Protein AF-A0A6B3HGR4-F1 (afdb_monomer)

Radius of gyration: 17.58 Å; Cα contacts (8 Å, |Δi|>4): 159; chains: 1; bounding box: 45×23×46 Å

Foldseek 3Di:
DLVVLLVLLVVLLVLLVVLLVLLVVPQAQPADPPDPRRGNVPDVVSVVLSVLLVVLSVQLVVLSVVLVVVCVVQVVVVHDDDPVSVVSSQVSSLSSLVSSLVSLVSSCVSNPDVCVDPVRCSVVSNVVSVVSNPDPSD

Secondary structure (DSSP, 8-state):
-HHHHHHHHHHHHHHHHHHHHHHHHT-TT---TTSS-S-GGG-HHHHHHHHHHHHHHHHHHHHHHHHHHHHHHHHHTT----HHHHHHHHHHHHHHHHHHHHHHHHHHHHT-GGGGSTTSTHHHHHHHHHHHTTSTT-

pLDDT: mean 95.84, std 3.55, range [76.31, 98.88]

Structure (mmCIF, N/CA/C/O backbone):
data_AF-A0A6B3HGR4-F1
#
_entry.id   AF-A0A6B3HGR4-F1
#
loop_
_atom_site.group_PDB
_atom_site.id
_atom_site.type_symbol
_atom_site.label_atom_id
_atom_site.label_alt_id
_atom_site.label_comp_id
_atom_site.label_asym_id
_atom_site.label_entity_id
_atom_site.label_seq_id
_atom_site.pdbx_PDB_ins_code
_atom_site.Cartn_x
_atom_site.Cartn_y
_atom_site.Cartn_z
_atom_site.occupancy
_atom_site.B_iso_or_equiv
_atom_site.auth_seq_id
_atom_site.auth_comp_id
_atom_site.auth_asym_id
_atom_site.auth_atom_id
_atom_site.pdbx_PDB_model_num
ATOM 1 N N . LEU A 1 1 ? -19.498 3.770 12.829 1.00 80.25 1 LEU A N 1
ATOM 2 C CA . LEU A 1 1 ? -18.357 4.390 12.108 1.00 80.25 1 LEU A CA 1
ATOM 3 C C . LEU A 1 1 ? -17.196 3.414 11.911 1.00 80.25 1 LEU A C 1
ATOM 5 O O . LEU A 1 1 ? -16.787 3.253 10.773 1.00 80.25 1 LEU A O 1
ATOM 9 N N . GLY A 1 2 ? -16.714 2.724 12.955 1.00 84.56 2 GLY A N 1
ATOM 10 C CA . GLY A 1 2 ? -15.589 1.775 12.842 1.00 84.56 2 GLY A CA 1
ATOM 11 C C . GLY A 1 2 ? -15.750 0.693 11.762 1.00 84.56 2 GLY A C 1
ATOM 12 O O . GLY A 1 2 ? -14.827 0.464 10.995 1.00 84.56 2 GLY A O 1
ATOM 13 N N . TYR A 1 3 ? -16.948 0.118 11.607 1.00 87.50 3 TYR A N 1
ATOM 14 C CA . TYR A 1 3 ? -17.244 -0.812 10.505 1.00 87.50 3 TYR A CA 1
ATOM 15 C C . TYR A 1 3 ? -17.060 -0.196 9.103 1.00 87.50 3 TYR A C 1
ATOM 17 O O . TYR A 1 3 ? -16.537 -0.834 8.204 1.00 87.50 3 TYR A O 1
ATOM 25 N N . ILE A 1 4 ? -17.445 1.068 8.902 1.00 90.94 4 ILE A N 1
ATOM 26 C CA . ILE A 1 4 ? -17.237 1.752 7.613 1.00 90.94 4 ILE A CA 1
ATOM 27 C C . ILE A 1 4 ? -15.744 2.025 7.404 1.00 90.94 4 ILE A C 1
ATOM 29 O O . ILE A 1 4 ? -15.224 1.875 6.306 1.00 90.94 4 ILE A O 1
ATOM 33 N N . MET A 1 5 ? -15.025 2.393 8.465 1.00 90.94 5 MET A N 1
ATOM 34 C CA . MET A 1 5 ? -13.576 2.580 8.390 1.00 90.94 5 MET A CA 1
ATOM 35 C C . MET A 1 5 ? -12.859 1.287 7.995 1.00 90.94 5 MET A C 1
ATOM 37 O O . MET A 1 5 ? -11.872 1.336 7.259 1.00 90.94 5 MET A O 1
ATOM 41 N N . SER A 1 6 ? -13.395 0.130 8.398 1.00 90.56 6 SER A N 1
ATOM 42 C CA . SER A 1 6 ? -12.794 -1.144 8.038 1.00 90.56 6 SER A CA 1
ATOM 43 C C . SER A 1 6 ? -12.869 -1.457 6.549 1.00 90.56 6 SER A C 1
ATOM 45 O O . SER A 1 6 ? -11.879 -1.921 5.977 1.00 90.56 6 SER A O 1
ATOM 47 N N . SER A 1 7 ? -13.984 -1.125 5.896 1.00 92.81 7 SER A N 1
ATOM 48 C CA . SER A 1 7 ? -14.123 -1.283 4.447 1.00 92.81 7 SER A CA 1
ATOM 49 C C . SER A 1 7 ? -13.283 -0.268 3.666 1.00 92.81 7 SER A C 1
ATOM 51 O O . SER A 1 7 ? -12.711 -0.621 2.632 1.00 92.81 7 SER A O 1
ATOM 53 N N . VAL A 1 8 ? -13.125 0.960 4.178 1.00 93.81 8 VAL A N 1
ATOM 54 C CA . VAL A 1 8 ? -12.217 1.967 3.598 1.00 93.81 8 VAL A CA 1
ATOM 55 C C . VAL A 1 8 ? -10.778 1.448 3.601 1.00 93.81 8 VAL A C 1
ATOM 57 O O . VAL A 1 8 ? -10.166 1.360 2.536 1.00 93.81 8 VAL A O 1
ATOM 60 N N . ALA A 1 9 ? -10.256 1.028 4.759 1.00 94.75 9 ALA A N 1
ATOM 61 C CA . ALA A 1 9 ? -8.901 0.481 4.881 1.00 94.75 9 ALA A CA 1
ATOM 62 C C . ALA A 1 9 ? -8.676 -0.727 3.956 1.00 94.75 9 ALA A C 1
ATOM 64 O O . ALA A 1 9 ? -7.667 -0.795 3.251 1.00 94.75 9 ALA A O 1
ATOM 65 N N . ALA A 1 10 ? -9.641 -1.652 3.913 1.00 96.06 10 ALA A N 1
ATOM 66 C CA . ALA A 1 10 ? -9.583 -2.831 3.053 1.00 96.06 10 ALA A CA 1
ATOM 67 C C . ALA A 1 10 ? -9.517 -2.466 1.561 1.00 96.06 10 ALA A C 1
ATOM 69 O O . ALA A 1 10 ? -8.783 -3.098 0.803 1.00 96.06 10 ALA A O 1
ATOM 70 N N . THR A 1 11 ? -10.230 -1.417 1.142 1.00 97.50 11 THR A N 1
ATOM 71 C CA . THR A 1 11 ? -10.222 -0.942 -0.250 1.00 97.50 11 THR A CA 1
ATOM 72 C C . THR A 1 11 ? -8.854 -0.367 -0.637 1.00 97.50 11 THR A C 1
ATOM 74 O O . THR A 1 11 ? -8.324 -0.710 -1.694 1.00 97.50 11 THR A O 1
ATOM 77 N N . PHE A 1 12 ? -8.229 0.439 0.232 1.00 98.31 12 PHE A N 1
ATOM 78 C CA . PHE A 1 12 ? -6.856 0.929 0.025 1.00 98.31 12 PHE A CA 1
ATOM 79 C C . PHE A 1 12 ? -5.838 -0.209 -0.060 1.00 98.31 12 PHE A C 1
ATOM 81 O O . PHE A 1 12 ? -5.043 -0.255 -1.002 1.00 98.31 12 PHE A O 1
ATOM 88 N N . LEU A 1 13 ? -5.900 -1.147 0.889 1.00 98.31 13 LEU A N 1
ATOM 89 C CA . LEU A 1 13 ? -5.029 -2.320 0.920 1.00 98.31 13 LEU A CA 1
ATOM 90 C C . LEU A 1 13 ? -5.177 -3.173 -0.342 1.00 98.31 13 LEU A C 1
ATOM 92 O O . LEU A 1 13 ? -4.173 -3.589 -0.914 1.00 98.31 13 LEU A O 1
ATOM 96 N N . GLY A 1 14 ? -6.409 -3.398 -0.807 1.00 98.56 14 GLY A N 1
ATOM 97 C CA . GLY A 1 14 ? -6.679 -4.146 -2.034 1.00 98.56 14 GLY A CA 1
ATOM 98 C C . GLY A 1 14 ? -6.101 -3.468 -3.278 1.00 98.56 14 GLY A C 1
ATOM 99 O O . GLY A 1 14 ? -5.479 -4.133 -4.106 1.00 98.56 14 GLY A O 1
ATOM 100 N N . MET A 1 15 ? -6.234 -2.142 -3.393 1.00 98.69 15 MET A N 1
ATOM 101 C CA . MET A 1 15 ? -5.616 -1.387 -4.490 1.00 98.69 15 MET A CA 1
ATOM 102 C C . MET A 1 15 ? -4.086 -1.470 -4.458 1.00 98.69 15 MET A C 1
ATOM 104 O O . MET A 1 15 ? -3.466 -1.665 -5.503 1.00 98.69 15 MET A O 1
ATOM 108 N N . ALA A 1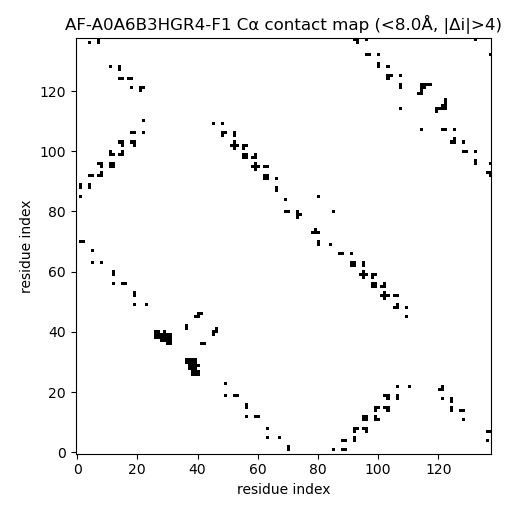 16 ? -3.474 -1.354 -3.277 1.00 98.88 16 ALA A N 1
ATOM 109 C CA . ALA A 1 16 ? -2.025 -1.450 -3.130 1.00 98.88 16 ALA A CA 1
ATOM 110 C C . ALA A 1 16 ? -1.497 -2.859 -3.426 1.00 98.88 16 ALA A C 1
ATOM 112 O O . ALA A 1 16 ? -0.519 -2.999 -4.160 1.00 98.88 16 ALA A O 1
ATOM 113 N N . GLN A 1 17 ? -2.180 -3.893 -2.932 1.00 98.81 17 GLN A N 1
ATOM 114 C CA . GLN A 1 17 ? -1.846 -5.289 -3.205 1.00 98.81 17 GLN A CA 1
ATOM 115 C C . GLN A 1 17 ? -1.955 -5.610 -4.704 1.00 98.81 17 GLN A C 1
ATOM 117 O O . GLN A 1 17 ? -1.012 -6.141 -5.285 1.00 98.81 17 GLN A O 1
ATOM 122 N N . GLY A 1 18 ? -3.049 -5.209 -5.360 1.00 98.69 18 GLY A N 1
ATOM 123 C CA . GLY A 1 18 ? -3.223 -5.431 -6.798 1.00 98.69 18 GLY A CA 1
ATOM 124 C C . GLY A 1 18 ? -2.197 -4.677 -7.653 1.00 98.69 18 GLY A C 1
ATOM 125 O O . GLY A 1 18 ? -1.700 -5.211 -8.645 1.00 98.69 18 GLY A O 1
ATOM 126 N N . ALA A 1 19 ? -1.822 -3.455 -7.259 1.00 98.75 19 ALA A N 1
ATOM 127 C CA . ALA A 1 19 ? -0.745 -2.718 -7.920 1.00 98.75 19 ALA A CA 1
ATOM 128 C C . ALA A 1 19 ? 0.617 -3.410 -7.751 1.00 98.75 19 ALA A C 1
ATOM 130 O O . ALA A 1 19 ? 1.400 -3.450 -8.701 1.00 98.75 19 ALA A O 1
ATOM 131 N N . TYR A 1 20 ? 0.895 -3.947 -6.559 1.00 98.88 20 TYR A N 1
ATOM 132 C CA . TYR A 1 20 ? 2.119 -4.685 -6.255 1.00 98.88 20 TYR A CA 1
ATOM 133 C C . TYR A 1 20 ? 2.242 -5.954 -7.099 1.00 98.88 20 TYR A C 1
ATOM 135 O O . TYR A 1 20 ? 3.252 -6.132 -7.781 1.00 98.88 20 TYR A O 1
ATOM 143 N N . GLU A 1 21 ? 1.203 -6.789 -7.116 1.00 98.62 21 GLU A N 1
ATOM 144 C CA . GLU A 1 21 ? 1.166 -8.033 -7.894 1.00 98.62 21 GLU A CA 1
ATOM 145 C C . GLU A 1 21 ? 1.386 -7.763 -9.383 1.00 98.62 21 GLU A C 1
ATOM 147 O O . GLU A 1 21 ? 2.289 -8.339 -9.991 1.00 98.62 21 GLU A O 1
ATOM 152 N N . LEU A 1 22 ? 0.646 -6.800 -9.943 1.00 97.88 22 LEU A N 1
ATOM 153 C CA . LEU A 1 22 ? 0.789 -6.409 -11.343 1.00 97.88 22 LEU A CA 1
ATOM 154 C C . LEU A 1 22 ? 2.184 -5.858 -11.658 1.00 97.88 22 LEU A C 1
ATOM 156 O O . LEU A 1 22 ? 2.710 -6.074 -12.751 1.00 97.88 22 LEU A O 1
ATOM 160 N N . PHE A 1 23 ? 2.778 -5.089 -10.744 1.00 97.88 23 PHE A N 1
ATOM 161 C CA . PHE A 1 23 ? 4.121 -4.560 -10.946 1.00 97.88 23 PHE A CA 1
ATOM 162 C C . PHE A 1 23 ? 5.146 -5.694 -11.000 1.00 97.88 23 PHE A C 1
ATOM 164 O O . PHE A 1 23 ? 5.934 -5.740 -11.943 1.00 97.88 23 PHE A O 1
ATOM 171 N N . VAL A 1 24 ? 5.105 -6.616 -10.031 1.00 97.56 24 VAL A N 1
ATOM 172 C CA . VAL A 1 24 ? 6.026 -7.759 -9.946 1.00 97.56 24 VAL A CA 1
ATOM 173 C C . VAL A 1 24 ? 5.877 -8.686 -11.152 1.00 97.56 24 VAL A C 1
ATOM 175 O O . VAL A 1 24 ? 6.889 -9.057 -11.743 1.00 97.56 24 VAL A O 1
ATOM 178 N N . GLU A 1 25 ? 4.649 -8.986 -11.583 1.00 96.31 25 GLU A N 1
ATOM 179 C CA . GLU A 1 25 ? 4.368 -9.799 -12.778 1.00 96.31 25 GLU A CA 1
ATOM 180 C C . GLU A 1 25 ? 5.018 -9.218 -14.046 1.00 96.31 25 GLU A C 1
ATOM 182 O O . GLU A 1 25 ? 5.470 -9.949 -14.924 1.00 96.31 25 GLU A O 1
ATOM 187 N N . ARG A 1 26 ? 5.109 -7.887 -14.136 1.00 93.81 26 ARG A N 1
ATOM 188 C CA . ARG A 1 26 ? 5.636 -7.171 -15.308 1.00 93.81 26 ARG A CA 1
ATOM 189 C C . ARG A 1 26 ? 7.148 -6.931 -15.285 1.00 93.81 26 ARG A C 1
ATOM 191 O O . ARG A 1 26 ? 7.662 -6.350 -16.244 1.00 93.81 26 ARG A O 1
ATOM 198 N N . LEU A 1 27 ? 7.849 -7.287 -14.208 1.00 93.12 27 LEU A N 1
ATOM 199 C CA . LEU A 1 27 ? 9.294 -7.061 -14.082 1.00 93.12 27 LEU A CA 1
ATOM 200 C C . LEU A 1 27 ? 10.159 -7.965 -14.979 1.00 93.12 27 LEU A C 1
ATOM 202 O O . LEU A 1 27 ? 11.113 -7.436 -15.563 1.00 93.12 27 LEU A O 1
ATOM 206 N N . PRO A 1 28 ? 9.895 -9.285 -15.094 1.00 92.12 28 PRO A N 1
ATOM 207 C CA . PRO A 1 28 ? 10.739 -10.177 -15.883 1.00 92.12 28 PRO A CA 1
ATOM 208 C C . PRO A 1 28 ? 10.773 -9.787 -17.363 1.00 92.12 28 PRO A C 1
ATOM 210 O O . PRO A 1 28 ? 9.760 -9.407 -17.949 1.00 92.12 28 PRO A O 1
ATOM 213 N N . GLY A 1 29 ? 11.955 -9.878 -17.975 1.00 89.31 29 GLY A N 1
ATOM 214 C CA . GLY A 1 29 ? 12.153 -9.584 -19.400 1.00 89.31 29 GLY A CA 1
ATOM 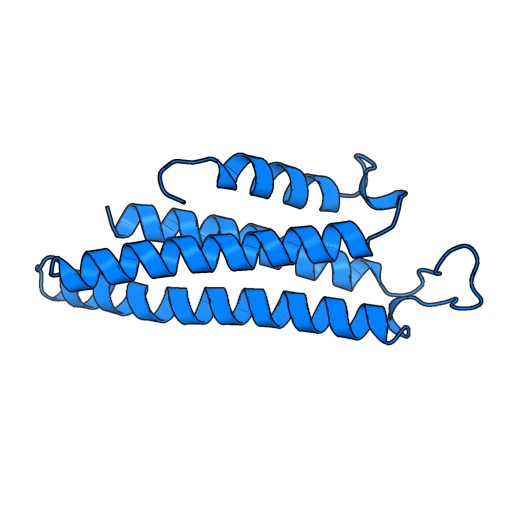215 C C . GLY A 1 29 ? 12.015 -8.107 -19.789 1.00 89.31 29 GLY A C 1
ATOM 216 O O . GLY A 1 29 ? 12.025 -7.785 -20.978 1.00 89.31 29 GLY A O 1
ATOM 217 N N . ARG A 1 30 ? 11.884 -7.193 -18.818 1.00 93.00 30 ARG A N 1
ATOM 218 C CA . ARG A 1 30 ? 11.749 -5.759 -19.089 1.00 93.00 30 ARG A CA 1
ATOM 219 C C . ARG A 1 30 ? 13.074 -5.031 -18.908 1.00 93.00 30 ARG A C 1
ATOM 221 O O . ARG A 1 30 ? 13.549 -4.904 -17.788 1.00 93.00 30 ARG A O 1
ATOM 228 N N . ALA A 1 31 ? 13.632 -4.491 -19.985 1.00 94.62 31 ALA A N 1
ATOM 229 C CA . ALA A 1 31 ? 14.841 -3.674 -19.915 1.00 94.62 31 ALA A CA 1
ATOM 230 C C . ALA A 1 31 ? 14.578 -2.278 -19.325 1.00 94.62 31 ALA A C 1
ATOM 232 O O . ALA A 1 31 ? 13.461 -1.749 -19.394 1.00 94.62 31 ALA A O 1
ATOM 233 N N . ILE A 1 32 ? 15.628 -1.648 -18.800 1.00 94.94 32 ILE A N 1
ATOM 234 C CA . ILE A 1 32 ? 15.624 -0.233 -18.418 1.00 94.94 32 ILE A CA 1
ATOM 235 C C . ILE A 1 32 ? 16.202 0.567 -19.589 1.00 94.94 32 ILE A C 1
ATOM 237 O O . ILE A 1 32 ? 17.392 0.490 -19.893 1.00 94.94 32 ILE A O 1
ATOM 241 N N . THR A 1 33 ? 15.340 1.330 -20.264 1.00 94.19 33 THR A N 1
ATOM 242 C CA . THR A 1 33 ? 15.702 2.127 -21.445 1.00 94.19 33 THR A CA 1
ATOM 243 C C . THR A 1 33 ? 16.880 3.065 -21.158 1.00 94.19 33 THR A C 1
ATOM 245 O O . THR A 1 33 ? 16.915 3.704 -20.110 1.00 94.19 33 THR A O 1
ATOM 248 N N . TYR A 1 34 ? 17.812 3.169 -22.115 1.00 94.88 34 TYR A N 1
ATOM 249 C CA . TYR A 1 34 ? 19.049 3.965 -22.030 1.00 94.88 34 TYR A CA 1
ATOM 250 C C . TYR A 1 34 ? 20.071 3.493 -20.981 1.00 94.88 34 TYR A C 1
ATOM 252 O O . TYR A 1 34 ? 20.909 4.276 -20.542 1.00 94.88 34 TYR A O 1
ATOM 260 N N . THR A 1 35 ? 20.027 2.217 -20.592 1.00 94.88 35 THR A N 1
ATOM 261 C CA . THR A 1 35 ? 21.029 1.581 -19.721 1.00 94.88 35 THR A CA 1
ATOM 262 C C . THR A 1 35 ? 21.365 0.177 -20.227 1.00 94.88 35 THR A C 1
ATOM 264 O O . THR A 1 35 ? 20.624 -0.368 -21.044 1.00 94.88 35 THR A O 1
ATOM 267 N N . ASP A 1 36 ? 22.422 -0.435 -19.689 1.00 96.00 36 ASP A N 1
ATOM 268 C CA . ASP A 1 36 ? 22.806 -1.822 -20.007 1.00 96.00 36 ASP A CA 1
ATOM 269 C C . ASP A 1 36 ? 21.972 -2.882 -19.259 1.00 96.00 36 ASP A C 1
ATOM 271 O O . ASP A 1 36 ? 22.180 -4.085 -19.420 1.00 96.00 36 ASP A O 1
ATOM 275 N N . TRP A 1 37 ? 21.001 -2.464 -18.438 1.00 95.19 37 TRP A N 1
ATOM 276 C CA . TRP A 1 37 ? 20.114 -3.381 -17.726 1.00 95.19 37 TRP A CA 1
ATOM 277 C C . TRP A 1 37 ? 19.034 -3.925 -18.657 1.00 95.19 37 TRP A C 1
ATOM 279 O O . TRP A 1 37 ? 18.001 -3.293 -18.890 1.00 95.19 37 TRP A O 1
ATOM 289 N N . THR A 1 38 ? 19.250 -5.142 -19.146 1.00 94.31 38 THR A N 1
ATOM 290 C CA . THR A 1 38 ? 18.284 -5.887 -19.965 1.00 94.31 38 THR A CA 1
ATOM 291 C C . THR A 1 38 ? 17.114 -6.446 -19.153 1.00 94.31 38 THR A C 1
ATOM 293 O O . THR A 1 38 ? 16.067 -6.746 -19.725 1.00 94.31 38 THR A O 1
ATOM 296 N N . GLU A 1 39 ? 17.252 -6.523 -17.825 1.00 94.44 39 GLU A N 1
ATOM 297 C CA . GLU A 1 39 ? 16.226 -7.048 -16.926 1.00 94.44 39 GLU A CA 1
ATOM 298 C C . GLU A 1 39 ? 16.082 -6.194 -15.653 1.00 94.44 39 GLU A C 1
ATOM 300 O O . GLU A 1 39 ? 16.954 -6.152 -14.784 1.00 94.44 39 GLU A O 1
ATOM 305 N N . GLN A 1 40 ? 14.948 -5.501 -15.526 1.00 94.50 40 GLN A N 1
ATOM 306 C CA . GLN A 1 40 ? 14.655 -4.563 -14.441 1.00 94.50 40 GLN A CA 1
ATOM 307 C C . GLN A 1 40 ? 14.550 -5.264 -13.077 1.00 94.50 40 GLN A C 1
ATOM 309 O O . GLN A 1 40 ? 14.848 -4.639 -12.056 1.00 94.50 40 GLN A O 1
ATOM 314 N N . SER A 1 41 ? 14.145 -6.539 -13.053 1.00 95.69 41 SER A N 1
ATOM 315 C CA . SER A 1 41 ? 14.062 -7.384 -11.848 1.00 95.69 41 SER A CA 1
ATOM 316 C C . SER A 1 41 ? 15.421 -7.542 -11.137 1.00 95.69 41 SER A C 1
ATOM 318 O O . SER A 1 41 ? 15.474 -7.665 -9.911 1.00 95.69 41 SER A O 1
ATOM 320 N N . LEU A 1 42 ? 16.522 -7.486 -11.895 1.00 95.56 42 LEU A N 1
ATOM 321 C CA . LEU A 1 42 ? 17.888 -7.644 -11.395 1.00 95.56 42 LEU A CA 1
ATOM 322 C C . LEU A 1 42 ? 18.479 -6.328 -10.874 1.00 95.56 42 LEU A C 1
ATOM 324 O O . LEU A 1 42 ? 19.510 -6.337 -10.205 1.00 95.56 42 LEU A O 1
ATOM 328 N N . HIS A 1 43 ? 17.831 -5.193 -11.150 1.00 96.75 43 HIS A N 1
ATOM 329 C CA . HIS A 1 43 ? 18.338 -3.886 -10.755 1.00 96.75 43 HIS A CA 1
ATOM 330 C C . HIS A 1 43 ? 18.131 -3.644 -9.242 1.00 96.75 43 HIS A C 1
ATOM 332 O O . HIS A 1 43 ? 16.979 -3.595 -8.790 1.00 96.75 43 HIS A O 1
ATOM 338 N N . PRO A 1 44 ? 19.187 -3.371 -8.446 1.00 97.12 44 PRO A N 1
ATOM 339 C CA . PRO A 1 44 ? 19.077 -3.242 -6.986 1.00 97.12 44 PRO A CA 1
ATOM 340 C C . PRO A 1 44 ? 18.072 -2.182 -6.516 1.00 97.12 44 PRO A C 1
ATOM 342 O O . PRO A 1 44 ? 17.287 -2.420 -5.601 1.00 97.12 44 PRO A O 1
ATOM 345 N N . LEU A 1 45 ? 18.021 -1.020 -7.180 1.00 96.44 45 LEU A N 1
ATOM 346 C CA . LEU A 1 45 ? 17.030 0.012 -6.847 1.00 96.44 45 LEU A CA 1
ATOM 347 C C . LEU A 1 45 ? 15.585 -0.469 -7.074 1.00 96.44 45 LEU A C 1
ATOM 349 O O . LEU A 1 45 ? 14.695 -0.096 -6.316 1.00 96.44 45 LEU A O 1
ATOM 353 N N . THR A 1 46 ? 15.332 -1.297 -8.095 1.00 97.06 46 THR A N 1
ATOM 354 C CA . THR A 1 46 ? 14.001 -1.881 -8.320 1.00 97.06 46 THR A CA 1
ATOM 355 C C . THR A 1 46 ? 13.638 -2.794 -7.158 1.00 97.06 46 THR A C 1
ATOM 357 O O . THR A 1 46 ? 12.555 -2.658 -6.598 1.00 97.06 46 THR A O 1
ATOM 360 N N . GLN A 1 47 ? 14.559 -3.670 -6.753 1.00 97.62 47 GLN A N 1
ATOM 361 C CA . GLN A 1 47 ? 14.365 -4.594 -5.633 1.00 97.62 47 GLN A CA 1
ATOM 362 C C . GLN A 1 47 ? 14.075 -3.838 -4.330 1.00 97.62 47 GLN A C 1
ATOM 364 O O . GLN A 1 47 ? 13.127 -4.174 -3.623 1.00 97.62 47 GLN A O 1
ATOM 369 N N . GLN A 1 48 ? 14.806 -2.753 -4.058 1.00 98.62 48 GLN A N 1
ATOM 370 C CA . GLN A 1 48 ? 14.545 -1.882 -2.907 1.00 98.62 48 GLN A CA 1
ATOM 371 C C . GLN A 1 48 ? 13.152 -1.242 -2.954 1.00 98.62 48 GLN A C 1
ATOM 373 O O . GLN A 1 48 ? 12.462 -1.199 -1.934 1.00 98.62 48 GLN A O 1
ATOM 378 N N . LYS A 1 49 ? 12.709 -0.761 -4.124 1.00 98.31 49 LYS A N 1
ATOM 379 C CA . LYS A 1 49 ? 11.372 -0.165 -4.281 1.00 98.31 49 LYS A CA 1
ATOM 380 C C . LYS A 1 49 ? 10.261 -1.197 -4.097 1.00 98.31 49 LYS A C 1
ATOM 382 O O . LYS A 1 49 ? 9.292 -0.914 -3.398 1.00 98.31 49 LYS A O 1
ATOM 387 N N . VAL A 1 50 ? 10.424 -2.394 -4.662 1.00 98.38 50 VAL A N 1
ATOM 388 C CA . VAL A 1 50 ? 9.490 -3.518 -4.486 1.00 98.38 50 VAL A CA 1
ATOM 389 C C . VAL A 1 50 ? 9.404 -3.913 -3.014 1.00 98.38 50 VAL A C 1
ATOM 391 O O . VAL A 1 50 ? 8.304 -3.982 -2.471 1.00 98.38 50 VAL A O 1
ATOM 394 N N . ALA A 1 51 ? 10.542 -4.095 -2.340 1.00 98.75 51 ALA A N 1
ATOM 395 C CA . ALA A 1 51 ? 10.579 -4.426 -0.916 1.00 98.75 51 ALA A CA 1
ATOM 396 C C . ALA A 1 51 ? 9.939 -3.327 -0.052 1.00 98.75 51 ALA A C 1
ATOM 398 O O . ALA A 1 51 ? 9.180 -3.615 0.869 1.00 98.75 51 ALA A O 1
ATOM 399 N N . THR A 1 52 ? 10.187 -2.056 -0.375 1.00 98.88 52 THR A N 1
ATOM 400 C CA . THR A 1 52 ? 9.578 -0.922 0.335 1.00 98.88 52 THR A CA 1
ATOM 401 C C . THR A 1 52 ? 8.059 -0.902 0.166 1.00 98.88 52 THR A C 1
ATOM 403 O O . THR A 1 52 ? 7.345 -0.717 1.149 1.00 98.88 52 THR A O 1
ATOM 406 N N . ALA A 1 53 ? 7.550 -1.114 -1.053 1.00 98.88 53 ALA A N 1
ATOM 407 C CA . ALA A 1 53 ? 6.112 -1.190 -1.302 1.00 98.88 53 ALA A CA 1
ATOM 408 C C . ALA A 1 53 ? 5.469 -2.367 -0.549 1.00 98.88 53 ALA A C 1
ATOM 410 O O . ALA A 1 53 ? 4.455 -2.169 0.118 1.00 98.88 53 ALA A O 1
ATOM 411 N N . ALA A 1 54 ? 6.093 -3.551 -0.584 1.00 98.88 54 ALA A N 1
ATOM 412 C CA . ALA A 1 54 ? 5.632 -4.727 0.157 1.00 98.88 54 ALA A CA 1
ATOM 413 C C . ALA A 1 54 ? 5.544 -4.449 1.665 1.00 98.88 54 ALA A C 1
ATOM 415 O O . ALA A 1 54 ? 4.491 -4.630 2.269 1.00 98.88 54 ALA A O 1
ATOM 416 N N . ASN A 1 55 ? 6.606 -3.893 2.256 1.00 98.88 55 ASN A N 1
ATOM 417 C CA . ASN A 1 55 ? 6.640 -3.580 3.686 1.00 98.88 55 ASN A CA 1
ATOM 418 C C . ASN A 1 55 ? 5.593 -2.530 4.091 1.00 98.88 55 ASN A C 1
ATOM 420 O O . ASN A 1 55 ? 5.035 -2.613 5.183 1.00 98.88 55 ASN A O 1
ATOM 424 N N . LYS A 1 56 ? 5.293 -1.550 3.226 1.00 98.88 56 LYS A N 1
ATOM 425 C CA . LYS A 1 56 ? 4.205 -0.586 3.470 1.00 98.88 56 LYS A CA 1
ATOM 426 C C . LYS A 1 56 ? 2.838 -1.273 3.491 1.00 98.88 56 LYS A C 1
ATOM 428 O O . LYS A 1 56 ? 2.035 -0.982 4.376 1.00 98.88 56 LYS A O 1
ATOM 433 N N . ILE A 1 57 ? 2.593 -2.193 2.557 1.00 98.88 57 ILE A N 1
ATOM 434 C CA . ILE A 1 57 ? 1.352 -2.979 2.489 1.00 98.88 57 ILE A CA 1
ATOM 435 C C . ILE A 1 57 ? 1.218 -3.872 3.727 1.00 98.88 57 ILE A C 1
ATOM 437 O O . ILE A 1 57 ? 0.163 -3.886 4.362 1.00 98.88 57 ILE A O 1
ATOM 441 N N . ASP A 1 58 ? 2.285 -4.566 4.118 1.00 98.81 58 ASP A N 1
ATOM 442 C CA . ASP A 1 58 ? 2.273 -5.442 5.290 1.00 98.81 58 ASP A CA 1
ATOM 443 C C . ASP A 1 58 ? 2.087 -4.655 6.593 1.00 98.81 58 ASP A C 1
ATOM 445 O O . ASP A 1 58 ? 1.298 -5.062 7.448 1.00 98.81 58 ASP A O 1
ATOM 449 N N . ALA A 1 59 ? 2.719 -3.485 6.728 1.00 98.75 59 ALA A N 1
ATOM 450 C CA . ALA A 1 59 ? 2.493 -2.591 7.863 1.00 98.75 59 ALA A CA 1
ATOM 451 C C . ALA A 1 59 ? 1.034 -2.102 7.926 1.00 98.75 59 ALA A C 1
ATOM 453 O O . ALA A 1 59 ? 0.410 -2.147 8.988 1.00 98.75 59 ALA A O 1
ATOM 454 N N . ALA A 1 60 ? 0.456 -1.697 6.791 1.00 98.38 60 ALA A N 1
ATOM 455 C CA . ALA A 1 60 ? -0.950 -1.306 6.707 1.00 98.38 60 ALA A CA 1
ATOM 456 C C . ALA A 1 60 ? -1.898 -2.467 7.068 1.00 98.38 60 ALA A C 1
ATOM 458 O O . ALA A 1 60 ? -2.900 -2.261 7.763 1.00 98.38 60 ALA A O 1
ATOM 459 N N . ARG A 1 61 ? -1.565 -3.699 6.659 1.00 98.19 61 ARG A N 1
ATOM 460 C CA . ARG A 1 61 ? -2.317 -4.915 7.002 1.00 98.19 61 ARG A CA 1
ATOM 461 C C . ARG A 1 61 ? -2.228 -5.227 8.497 1.00 98.19 61 ARG A C 1
ATOM 463 O O . ARG A 1 61 ? -3.252 -5.517 9.110 1.00 98.19 61 ARG A O 1
ATOM 470 N N . ALA A 1 62 ? -1.040 -5.122 9.090 1.00 98.19 62 ALA A N 1
ATOM 471 C CA . ALA A 1 62 ? -0.820 -5.370 10.514 1.00 98.19 62 ALA A CA 1
ATOM 472 C C . ALA A 1 62 ? -1.573 -4.364 11.400 1.00 98.19 62 ALA A C 1
ATOM 474 O O . ALA A 1 62 ? -2.253 -4.766 12.345 1.00 98.19 62 ALA A O 1
ATOM 475 N N . LEU A 1 63 ? -1.520 -3.071 11.056 1.00 96.62 63 LEU A N 1
ATOM 476 C CA . LEU A 1 63 ? -2.315 -2.035 11.723 1.00 96.62 63 LEU A CA 1
ATOM 477 C C . LEU A 1 63 ? 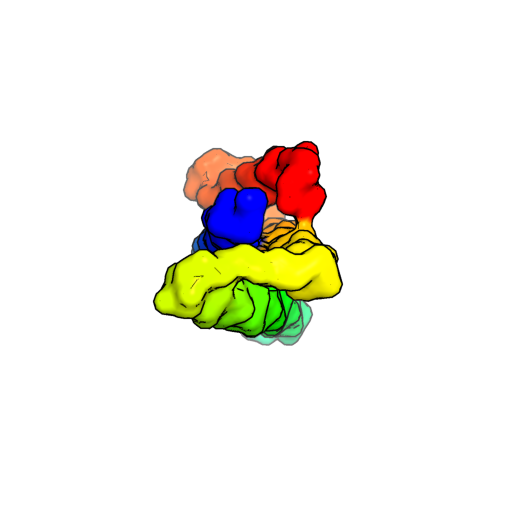-3.809 -2.346 11.624 1.00 96.62 63 LEU A C 1
ATOM 479 O O . LEU A 1 63 ? -4.507 -2.307 12.634 1.00 96.62 63 LEU A O 1
ATOM 483 N N . SER A 1 64 ? -4.272 -2.717 10.424 1.00 96.25 64 SER A N 1
ATOM 484 C CA . SER A 1 64 ? -5.669 -3.085 10.180 1.00 96.25 64 SER A CA 1
ATOM 485 C C . SER A 1 64 ? -6.134 -4.237 11.058 1.00 96.25 64 SER A C 1
ATOM 487 O O . SER A 1 64 ?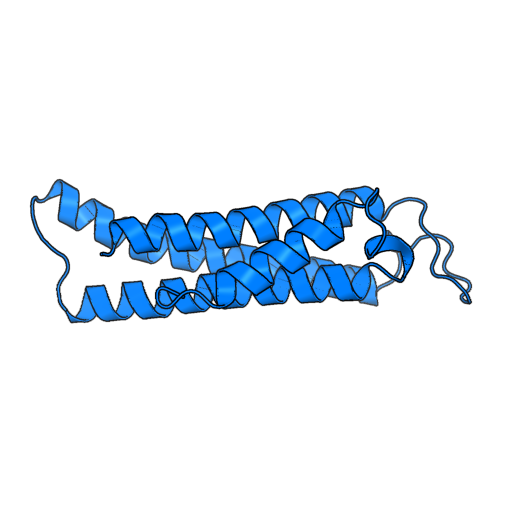 -7.150 -4.117 11.737 1.00 96.25 64 SER A O 1
ATOM 489 N N . ALA A 1 65 ? -5.356 -5.315 11.132 1.00 96.12 65 ALA A N 1
ATOM 490 C CA . ALA A 1 65 ? -5.683 -6.464 11.969 1.00 96.12 65 ALA A CA 1
ATOM 491 C C . ALA A 1 65 ? -5.796 -6.104 13.464 1.00 96.12 65 ALA A C 1
ATOM 493 O O . ALA A 1 65 ? -6.637 -6.665 14.169 1.00 96.12 65 ALA A O 1
ATOM 494 N N . GLY A 1 66 ? -4.970 -5.168 13.948 1.00 94.75 66 GLY A N 1
ATOM 495 C CA . GLY A 1 66 ? -4.984 -4.718 15.341 1.00 94.75 66 GLY A CA 1
ATOM 496 C C . GLY A 1 66 ? -6.313 -4.077 15.738 1.00 94.75 66 GLY A C 1
ATOM 497 O O . GLY A 1 66 ? -6.976 -4.546 16.663 1.00 94.75 66 GLY A O 1
ATOM 498 N N . TRP A 1 67 ? -6.738 -3.036 15.020 1.00 94.75 67 TRP A N 1
ATOM 499 C CA . TRP A 1 67 ? -7.979 -2.334 15.358 1.00 94.75 67 TRP A CA 1
ATOM 500 C C . TRP A 1 67 ? -9.244 -3.079 14.906 1.00 94.75 67 TRP A C 1
ATOM 502 O O . TRP A 1 67 ? -10.297 -2.906 15.521 1.00 94.75 67 TRP A O 1
ATOM 512 N N . GLN A 1 68 ? -9.165 -3.948 13.889 1.00 95.50 68 GLN A N 1
ATOM 513 C CA . GLN A 1 68 ? -10.272 -4.843 13.520 1.00 95.50 68 GLN A CA 1
ATOM 514 C C . GLN A 1 68 ? -10.620 -5.795 14.659 1.00 95.50 68 GLN A C 1
ATOM 516 O O . GLN A 1 68 ? -11.799 -6.008 14.922 1.00 95.50 68 GLN A O 1
ATOM 521 N N . ARG A 1 69 ? -9.610 -6.321 15.364 1.00 95.50 69 ARG A N 1
ATOM 522 C CA . ARG A 1 69 ? -9.823 -7.176 16.536 1.00 95.50 69 ARG A CA 1
ATOM 523 C C . ARG A 1 69 ? -10.570 -6.435 17.639 1.00 95.50 69 ARG A C 1
ATOM 525 O O . ARG A 1 69 ? -11.570 -6.938 18.116 1.00 95.50 69 ARG A O 1
ATOM 532 N N . VAL A 1 70 ? -10.162 -5.201 17.948 1.00 94.62 70 VAL A N 1
ATOM 533 C CA . VAL A 1 70 ? -10.861 -4.352 18.932 1.00 94.62 70 VAL A CA 1
ATOM 534 C C . VAL A 1 70 ? -12.329 -4.136 18.550 1.00 94.62 70 VAL A C 1
ATOM 536 O O . VAL A 1 70 ? -13.206 -4.202 19.407 1.00 94.62 70 VAL A O 1
ATOM 539 N N . LEU A 1 71 ? -12.611 -3.887 17.266 1.00 95.25 71 LEU A N 1
ATOM 540 C CA . LEU A 1 71 ? -13.987 -3.750 16.781 1.00 95.25 71 LEU A CA 1
ATOM 541 C C . LEU A 1 71 ? -14.785 -5.050 16.903 1.00 95.25 71 LEU A C 1
ATOM 543 O O . LEU A 1 71 ? -15.960 -4.990 17.259 1.00 95.25 71 LEU A O 1
ATOM 547 N N . GLN A 1 72 ? -14.168 -6.189 16.587 1.00 95.75 72 GLN A N 1
ATOM 548 C CA . GLN A 1 72 ? -14.819 -7.494 16.654 1.00 95.75 72 GLN A CA 1
ATOM 549 C C . GLN A 1 72 ? -15.112 -7.894 18.103 1.00 95.75 72 GLN A C 1
ATOM 551 O O . GLN A 1 72 ? -16.250 -8.227 18.404 1.00 95.75 72 GLN A O 1
ATOM 556 N N . ASP A 1 73 ? -14.135 -7.766 19.003 1.00 96.06 73 ASP A N 1
ATOM 557 C CA . ASP A 1 73 ? -14.281 -8.124 20.417 1.00 96.06 73 ASP A CA 1
ATOM 558 C C . ASP A 1 73 ? -15.404 -7.305 21.084 1.00 96.06 73 ASP A C 1
ATOM 560 O O . ASP A 1 73 ? -16.235 -7.852 21.809 1.00 96.06 73 ASP A O 1
ATOM 564 N N . ALA A 1 74 ? -15.485 -6.000 20.791 1.00 95.50 74 ALA A N 1
ATOM 565 C CA . ALA A 1 74 ? -16.574 -5.151 21.278 1.00 95.50 74 ALA A CA 1
ATOM 566 C C . ALA A 1 74 ? -17.938 -5.583 20.710 1.00 95.50 74 ALA A C 1
ATOM 568 O O . ALA A 1 74 ? -18.922 -5.636 21.444 1.00 95.50 74 ALA A O 1
ATOM 569 N N . ALA A 1 75 ? -18.003 -5.921 19.417 1.00 95.62 75 ALA A N 1
ATOM 570 C CA . ALA A 1 75 ? -19.236 -6.388 18.790 1.00 95.62 75 ALA A CA 1
ATOM 571 C C . ALA A 1 75 ? -19.717 -7.723 19.382 1.00 95.62 75 ALA A C 1
ATOM 573 O O . ALA A 1 75 ? -20.909 -7.865 19.658 1.00 95.62 75 ALA A O 1
ATOM 574 N N . ASP A 1 76 ? -18.800 -8.662 19.624 1.00 97.69 76 ASP A N 1
ATOM 575 C CA . ASP A 1 76 ? -19.093 -9.973 20.212 1.00 97.69 76 ASP A CA 1
ATOM 576 C C . ASP A 1 76 ? -19.607 -9.848 21.656 1.00 97.69 76 ASP A C 1
ATOM 578 O O . ASP A 1 76 ? -20.492 -10.599 22.068 1.00 97.69 76 ASP A O 1
ATOM 582 N N . ALA A 1 77 ? -19.109 -8.862 22.409 1.00 97.44 77 ALA A N 1
ATOM 583 C CA . ALA A 1 77 ? -19.590 -8.529 23.750 1.00 97.44 77 ALA A CA 1
ATOM 584 C C . ALA A 1 77 ? -20.919 -7.741 23.761 1.00 97.44 77 ALA A C 1
ATOM 586 O O . ALA A 1 77 ? -21.505 -7.536 24.824 1.00 97.44 77 ALA A O 1
ATOM 587 N N . GLY A 1 78 ? -21.414 -7.290 22.602 1.00 97.56 78 GLY A N 1
ATOM 588 C CA . GLY A 1 78 ? -22.583 -6.405 22.515 1.00 97.56 78 GLY A CA 1
ATOM 589 C C . GLY A 1 78 ? -22.303 -4.969 22.976 1.00 97.56 78 GLY A C 1
ATOM 590 O O . GLY A 1 78 ? -23.229 -4.234 23.324 1.00 97.56 78 GLY A O 1
ATOM 591 N N . GLU A 1 79 ? -21.037 -4.561 22.975 1.00 96.38 79 GLU A N 1
ATOM 592 C CA . GLU A 1 79 ? -20.553 -3.267 23.446 1.00 96.38 79 GLU A CA 1
ATOM 593 C C . GLU A 1 79 ? -20.139 -2.350 22.281 1.00 96.38 79 GLU A C 1
ATOM 595 O O . GLU A 1 79 ? -20.122 -2.719 21.104 1.00 96.38 79 GLU A O 1
ATOM 600 N N . GLN A 1 80 ? -19.813 -1.098 22.604 1.00 94.81 80 GLN A N 1
ATOM 601 C CA . GLN A 1 80 ? -19.201 -0.154 21.670 1.00 94.81 80 GLN A CA 1
ATOM 602 C C . GLN A 1 80 ? -17.771 0.150 22.118 1.00 94.81 80 GLN A C 1
ATOM 604 O O . GLN A 1 80 ? -17.540 0.257 23.322 1.00 94.81 80 GLN A O 1
ATOM 609 N N . PRO A 1 81 ? -16.829 0.385 21.185 1.00 95.25 81 PRO A N 1
ATOM 610 C CA . PRO A 1 81 ? -15.496 0.830 21.562 1.00 95.25 81 PRO A CA 1
ATOM 611 C C . PRO A 1 81 ? -15.538 2.131 22.377 1.00 95.25 81 PRO A C 1
ATOM 613 O O . PRO A 1 81 ? -16.382 3.003 22.123 1.00 95.25 81 PRO A O 1
ATOM 616 N N . THR A 1 82 ? -14.597 2.296 23.305 1.00 96.06 82 THR A N 1
ATOM 617 C CA . THR A 1 82 ? -14.400 3.558 24.035 1.00 96.06 82 THR A CA 1
ATOM 618 C C . THR A 1 82 ? -13.951 4.672 23.090 1.00 96.06 82 THR A C 1
ATOM 620 O O . THR A 1 82 ? -13.562 4.427 21.943 1.00 96.06 82 THR A O 1
ATOM 623 N N . ASP A 1 83 ? -13.989 5.923 23.543 1.00 96.00 83 ASP A N 1
ATOM 624 C CA . ASP A 1 83 ? -13.575 7.049 22.703 1.00 96.00 83 ASP A CA 1
ATOM 625 C C . ASP A 1 83 ? -12.070 7.019 22.392 1.00 96.00 83 ASP A C 1
ATOM 627 O O . ASP A 1 83 ? -11.667 7.323 21.266 1.00 96.00 83 ASP A O 1
ATOM 631 N N . GLU A 1 84 ? -11.248 6.526 23.317 1.00 96.31 84 GLU A N 1
ATOM 632 C CA . GLU A 1 84 ? -9.823 6.270 23.095 1.00 96.31 84 GLU A CA 1
ATOM 633 C C . GLU A 1 84 ? -9.617 5.197 22.019 1.00 96.31 84 GLU A C 1
ATOM 635 O O . GLU A 1 84 ? -8.827 5.385 21.091 1.00 96.31 84 GLU A O 1
ATOM 640 N N . GLN A 1 85 ? -10.369 4.093 22.082 1.00 95.44 85 GLN A N 1
ATOM 641 C CA . GLN A 1 85 ? -10.309 3.041 21.063 1.00 95.44 85 GLN A CA 1
ATOM 642 C C . GLN A 1 85 ? -10.762 3.563 19.695 1.00 95.44 85 GLN A C 1
ATOM 644 O O . GLN A 1 85 ? -10.111 3.286 18.686 1.00 95.44 85 GLN A O 1
ATOM 649 N N . LYS A 1 86 ? -11.834 4.366 19.639 1.00 95.00 86 LYS A N 1
ATOM 650 C CA . LYS A 1 86 ? -12.296 5.011 18.396 1.00 95.00 86 LYS A CA 1
ATOM 651 C C . LYS A 1 86 ? -11.228 5.927 17.803 1.00 95.00 86 LYS A C 1
ATOM 653 O O . LYS A 1 86 ? -11.041 5.908 16.585 1.00 95.00 86 LYS A O 1
ATOM 658 N N . ALA A 1 87 ? -10.527 6.704 18.629 1.00 94.25 87 ALA A N 1
ATOM 659 C CA . ALA A 1 87 ? -9.439 7.566 18.176 1.00 94.25 87 ALA A CA 1
ATOM 660 C C . ALA A 1 87 ? -8.285 6.748 17.569 1.00 94.25 87 ALA A C 1
ATOM 662 O O . ALA A 1 87 ? -7.792 7.089 16.490 1.00 94.25 87 ALA A O 1
ATOM 663 N N . VAL A 1 88 ? -7.916 5.626 18.197 1.00 93.75 88 VAL A N 1
ATOM 664 C CA . VAL A 1 88 ? -6.909 4.693 17.661 1.00 93.75 88 VAL A CA 1
ATOM 665 C C . VAL A 1 88 ? -7.369 4.076 16.338 1.00 93.75 88 VAL A C 1
ATOM 667 O O . VAL A 1 88 ? -6.619 4.133 15.363 1.00 93.75 88 VAL A O 1
ATOM 670 N N . ILE A 1 89 ? -8.602 3.557 16.262 1.00 94.56 89 ILE A N 1
ATOM 671 C CA . ILE A 1 89 ? -9.189 3.007 15.024 1.00 94.56 89 ILE A CA 1
ATOM 672 C C . ILE A 1 89 ? -9.118 4.047 13.898 1.00 94.56 89 ILE A C 1
ATOM 674 O O . ILE A 1 89 ? -8.690 3.729 12.785 1.00 94.56 89 ILE A O 1
ATOM 678 N N . ARG A 1 90 ? -9.496 5.301 14.188 1.00 94.19 90 ARG A N 1
ATOM 679 C CA . ARG A 1 90 ? -9.467 6.406 13.221 1.00 94.19 90 ARG A CA 1
ATOM 680 C C . ARG A 1 90 ? -8.054 6.658 12.706 1.00 94.19 90 ARG A C 1
ATOM 682 O O . ARG A 1 90 ? -7.844 6.657 11.494 1.00 94.19 90 ARG A O 1
ATOM 689 N N . GLY A 1 91 ? -7.103 6.862 13.616 1.00 94.31 91 GLY A N 1
ATOM 690 C CA . GLY A 1 91 ? -5.721 7.185 13.267 1.00 94.31 91 GLY A CA 1
ATOM 691 C C . GLY A 1 91 ? -5.026 6.056 12.508 1.00 94.31 91 GLY A C 1
ATOM 692 O O . GLY A 1 91 ? -4.381 6.298 11.490 1.00 94.31 91 GLY A O 1
ATOM 693 N N . GLN A 1 92 ? -5.199 4.809 12.950 1.00 96.06 92 GLN A N 1
ATOM 694 C CA . GLN A 1 92 ? -4.579 3.657 12.296 1.00 96.06 92 GLN A CA 1
ATOM 695 C C . GLN A 1 92 ? -5.206 3.345 10.934 1.00 96.06 92 GLN A C 1
ATOM 697 O O . GLN A 1 92 ? -4.482 2.948 10.023 1.00 96.06 92 GLN A O 1
ATOM 702 N N . THR A 1 93 ? -6.513 3.564 10.759 1.00 95.69 93 THR A N 1
ATOM 703 C CA . THR A 1 93 ? -7.157 3.446 9.440 1.00 95.69 93 THR A CA 1
ATOM 704 C C . THR A 1 93 ? -6.585 4.464 8.454 1.00 95.69 93 THR A C 1
ATOM 706 O O . THR A 1 93 ? -6.178 4.084 7.356 1.00 95.69 93 THR A O 1
ATOM 709 N N . ALA A 1 94 ? -6.505 5.737 8.856 1.00 95.12 94 ALA A N 1
ATOM 710 C CA . ALA A 1 94 ? -5.941 6.805 8.030 1.00 95.12 94 ALA A CA 1
ATOM 711 C C . ALA A 1 94 ? -4.484 6.505 7.644 1.00 95.12 94 ALA A C 1
ATOM 713 O O . ALA A 1 94 ? -4.094 6.596 6.480 1.00 95.12 94 ALA A O 1
ATOM 714 N N . PHE A 1 95 ? -3.680 6.052 8.609 1.00 97.06 95 PHE A N 1
ATOM 715 C CA . PHE A 1 95 ? -2.282 5.723 8.353 1.00 97.06 95 PHE A CA 1
ATOM 716 C C . PHE A 1 95 ? -2.116 4.484 7.455 1.00 97.06 95 PHE A C 1
ATOM 718 O O . PHE A 1 95 ? -1.270 4.485 6.564 1.00 97.06 95 PHE A O 1
ATOM 725 N N . ALA A 1 96 ? -2.954 3.452 7.608 1.00 97.62 96 ALA A N 1
ATOM 726 C CA . ALA A 1 96 ? -2.964 2.296 6.708 1.00 97.62 96 ALA A CA 1
ATOM 727 C C . ALA A 1 96 ? -3.331 2.687 5.261 1.00 97.62 96 ALA A C 1
ATOM 729 O O . ALA A 1 96 ? -2.714 2.195 4.308 1.00 97.62 96 ALA A O 1
ATOM 730 N N . ALA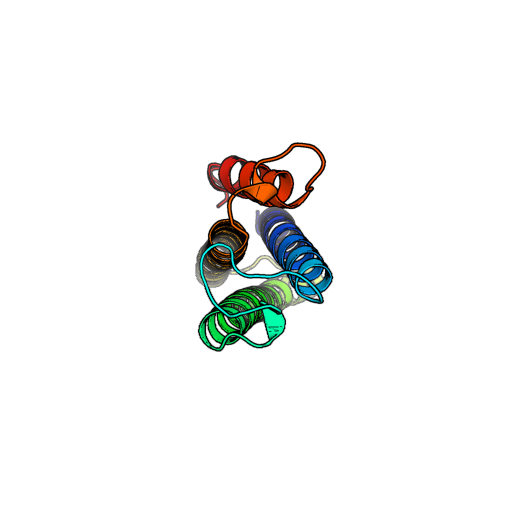 A 1 97 ? -4.289 3.602 5.087 1.00 97.56 97 ALA A N 1
ATOM 731 C CA . ALA A 1 97 ? -4.638 4.156 3.781 1.00 97.56 97 ALA A CA 1
ATOM 732 C C . ALA A 1 97 ? -3.474 4.955 3.169 1.00 97.56 97 ALA A C 1
ATOM 734 O O . ALA A 1 97 ? -3.142 4.752 1.999 1.00 97.56 97 ALA A O 1
ATOM 735 N N . GLN A 1 98 ? -2.797 5.787 3.967 1.00 97.94 98 GLN A N 1
ATOM 736 C CA . GLN A 1 98 ? -1.623 6.551 3.536 1.00 97.94 98 GLN A CA 1
ATOM 737 C C . GLN A 1 98 ? -0.470 5.637 3.089 1.00 97.94 98 GLN A C 1
ATOM 739 O O . GLN A 1 98 ? 0.074 5.818 2.002 1.00 97.94 98 GLN A O 1
ATOM 744 N N . LEU A 1 99 ? -0.140 4.602 3.868 1.00 98.75 99 LEU A N 1
ATOM 745 C CA . LEU A 1 99 ? 0.886 3.616 3.499 1.00 98.75 99 LEU A CA 1
ATOM 746 C C . LEU A 1 99 ? 0.546 2.891 2.190 1.00 98.75 99 LEU A C 1
ATOM 748 O O . LEU A 1 99 ? 1.420 2.685 1.345 1.00 98.75 99 LEU A O 1
ATOM 752 N N . SER A 1 100 ? -0.727 2.535 2.007 1.00 98.81 100 SER A N 1
ATOM 753 C CA . SER A 1 100 ? -1.220 1.897 0.783 1.00 98.81 100 SER A CA 1
ATOM 754 C C . SER A 1 100 ? -1.093 2.830 -0.426 1.00 98.81 100 SER A C 1
ATOM 756 O O . SER A 1 100 ? -0.627 2.410 -1.486 1.00 98.81 100 SER A O 1
ATOM 758 N N . LYS A 1 101 ? -1.447 4.111 -0.265 1.00 98.69 101 LYS A N 1
ATOM 759 C CA . LYS A 1 101 ? -1.277 5.146 -1.294 1.00 98.69 101 LYS A CA 1
ATOM 760 C C . LYS A 1 101 ? 0.186 5.294 -1.703 1.00 98.69 101 LYS A C 1
ATOM 762 O O . LYS A 1 101 ? 0.496 5.185 -2.887 1.00 98.69 101 LYS A O 1
ATOM 767 N N . GLU A 1 102 ? 1.077 5.465 -0.733 1.00 98.88 102 GLU A N 1
ATOM 768 C CA . GLU A 1 102 ? 2.515 5.611 -0.977 1.00 98.88 102 GLU A CA 1
ATOM 769 C C . GLU A 1 102 ? 3.113 4.383 -1.675 1.00 98.88 102 GLU A C 1
ATOM 771 O O . GLU A 1 102 ? 3.996 4.519 -2.522 1.00 98.88 102 GLU A O 1
ATOM 776 N N . ALA A 1 103 ? 2.633 3.176 -1.354 1.00 98.88 103 ALA A N 1
ATOM 777 C CA . ALA A 1 103 ? 3.050 1.959 -2.044 1.00 98.88 103 ALA A CA 1
ATOM 778 C C . ALA A 1 103 ? 2.673 2.001 -3.535 1.00 98.88 103 ALA A C 1
ATOM 780 O O . ALA A 1 103 ? 3.520 1.733 -4.390 1.00 98.88 103 ALA A O 1
ATOM 781 N N . VAL A 1 104 ? 1.438 2.393 -3.869 1.00 98.88 104 VAL A N 1
ATOM 782 C CA . VAL A 1 104 ? 0.998 2.521 -5.269 1.00 98.88 104 VAL A CA 1
ATOM 783 C C . VAL A 1 104 ? 1.759 3.624 -6.003 1.00 98.88 104 VAL A C 1
ATOM 785 O O . VAL A 1 104 ? 2.186 3.408 -7.136 1.00 98.88 104 VAL A O 1
ATOM 788 N N . GLU A 1 105 ? 1.965 4.786 -5.380 1.00 98.75 105 GLU A N 1
ATOM 789 C CA . GLU A 1 105 ? 2.746 5.891 -5.956 1.00 98.75 105 GLU A CA 1
ATOM 790 C C . GLU A 1 105 ? 4.186 5.460 -6.266 1.00 98.75 105 GLU A C 1
ATOM 792 O O . GLU A 1 105 ? 4.692 5.710 -7.364 1.00 98.75 105 GLU A O 1
ATOM 797 N N . LEU A 1 106 ? 4.826 4.750 -5.333 1.00 98.75 106 LEU A N 1
ATOM 798 C CA . LEU A 1 106 ? 6.183 4.235 -5.494 1.00 98.75 106 LEU A CA 1
ATOM 799 C C . LEU A 1 106 ? 6.291 3.265 -6.679 1.00 98.75 106 LEU A C 1
ATOM 801 O O . LEU A 1 106 ? 7.209 3.385 -7.498 1.00 98.75 106 LEU A O 1
ATOM 805 N N . LEU A 1 107 ? 5.354 2.320 -6.784 1.00 98.50 107 LEU A N 1
ATOM 806 C CA . LEU A 1 107 ? 5.309 1.332 -7.865 1.00 98.50 107 LEU A CA 1
ATOM 807 C C . LEU A 1 107 ? 4.996 1.988 -9.214 1.00 98.50 107 LEU A C 1
ATOM 809 O O . LEU A 1 107 ? 5.640 1.680 -10.218 1.00 98.50 107 LEU A O 1
ATOM 813 N N . PHE A 1 108 ? 4.057 2.936 -9.243 1.00 98.31 108 PHE A N 1
ATOM 814 C CA . PHE A 1 108 ? 3.717 3.692 -10.446 1.00 98.31 108 PHE A CA 1
ATOM 815 C C . PHE A 1 108 ? 4.926 4.480 -10.966 1.00 98.31 108 PHE A C 1
ATOM 817 O O . PH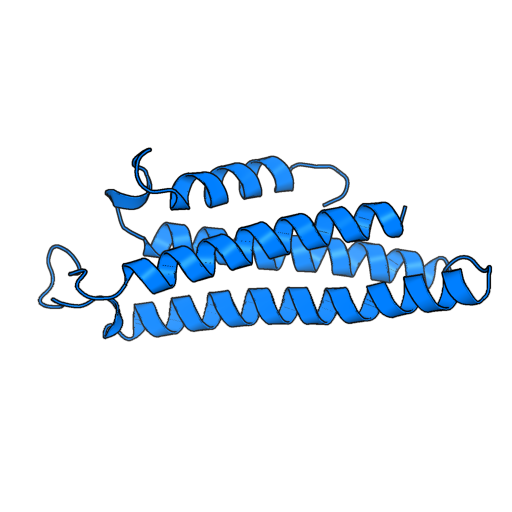E A 1 108 ? 5.278 4.364 -12.142 1.00 98.31 108 PHE A O 1
ATOM 824 N N . ALA A 1 109 ? 5.636 5.191 -10.085 1.00 97.31 109 ALA A N 1
ATOM 825 C CA . ALA A 1 109 ? 6.852 5.923 -10.437 1.00 97.31 109 ALA A CA 1
ATOM 826 C C . ALA A 1 109 ? 7.996 4.996 -10.900 1.00 97.31 109 ALA A C 1
ATOM 828 O O . ALA A 1 109 ? 8.779 5.359 -11.778 1.00 97.31 109 ALA A O 1
ATOM 829 N N . ALA A 1 110 ? 8.097 3.781 -10.351 1.00 96.06 110 ALA A N 1
ATOM 830 C CA . ALA A 1 110 ? 9.067 2.767 -10.783 1.00 96.06 110 ALA A CA 1
ATOM 831 C C . ALA A 1 110 ? 8.701 2.088 -12.119 1.00 96.06 110 ALA A C 1
ATOM 833 O O . ALA A 1 110 ? 9.531 1.410 -12.733 1.00 96.06 110 ALA A O 1
ATOM 834 N N . GLY A 1 111 ? 7.461 2.263 -12.575 1.00 92.94 111 GLY A N 1
ATOM 835 C CA . GLY A 1 111 ? 6.895 1.613 -13.750 1.00 92.94 111 GLY A CA 1
ATOM 836 C C . GLY A 1 111 ? 7.402 2.139 -15.093 1.00 92.94 111 GLY A C 1
ATOM 837 O O . GLY A 1 111 ? 7.219 1.472 -16.114 1.00 92.94 111 GLY A O 1
ATOM 838 N N . GLY A 1 112 ? 8.093 3.279 -15.134 1.00 92.56 112 GLY A N 1
ATOM 839 C CA . GLY A 1 112 ? 8.568 3.901 -16.378 1.00 92.56 112 GLY A CA 1
ATOM 840 C C . GLY A 1 112 ? 7.427 4.350 -17.306 1.00 92.56 112 GLY A C 1
ATOM 841 O O . GLY A 1 112 ? 6.256 4.120 -17.030 1.00 92.56 112 GLY A O 1
ATOM 842 N N . GLY A 1 113 ? 7.748 4.966 -18.448 1.00 94.25 113 GLY A N 1
ATOM 843 C CA . GLY A 1 113 ? 6.749 5.671 -19.273 1.00 94.25 113 GLY A CA 1
A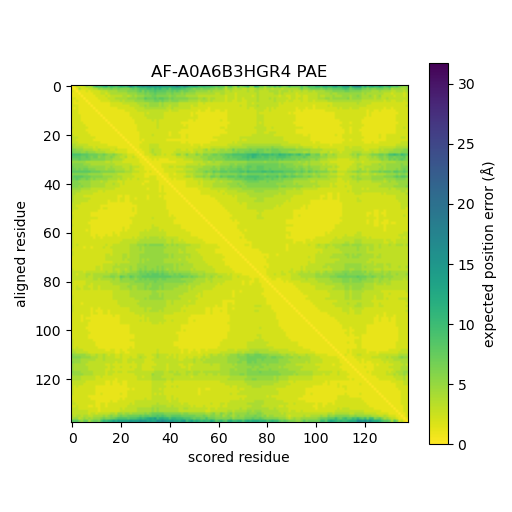TOM 844 C C . GLY A 1 113 ? 5.559 4.828 -19.759 1.00 94.25 113 GLY A C 1
ATOM 845 O O . GLY A 1 113 ? 4.466 5.353 -19.930 1.00 94.25 113 GLY A O 1
ATOM 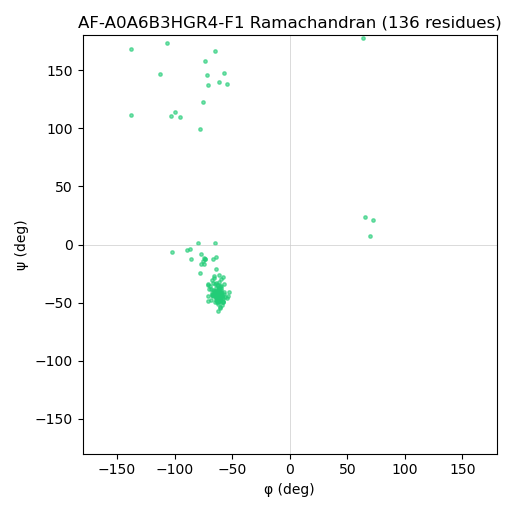846 N N . SER A 1 114 ? 5.722 3.511 -19.934 1.00 93.69 114 SER A N 1
ATOM 847 C CA . SER A 1 114 ? 4.642 2.636 -20.429 1.00 93.69 114 SER A CA 1
ATOM 848 C C . SER A 1 114 ? 3.427 2.525 -19.500 1.00 93.69 114 SER A C 1
ATOM 850 O O . SER A 1 114 ? 2.345 2.177 -19.966 1.00 93.69 114 SER A O 1
ATOM 852 N N . VAL A 1 115 ? 3.569 2.819 -18.204 1.00 95.62 115 VAL A N 1
ATOM 853 C CA . VAL A 1 115 ? 2.481 2.603 -17.231 1.00 95.62 115 VAL A CA 1
ATOM 854 C C . VAL A 1 115 ? 1.347 3.608 -17.334 1.00 95.62 115 VAL A C 1
ATOM 856 O O . VAL A 1 115 ? 0.284 3.352 -16.781 1.00 95.62 115 VAL A O 1
ATOM 859 N N . ILE A 1 116 ? 1.530 4.703 -18.079 1.00 96.75 116 ILE A N 1
ATOM 860 C CA . ILE A 1 116 ? 0.471 5.688 -18.345 1.00 96.75 116 ILE A CA 1
ATOM 861 C C . ILE A 1 116 ? -0.534 5.205 -19.398 1.00 96.75 116 ILE A C 1
ATOM 863 O O . ILE A 1 116 ? -1.606 5.793 -19.547 1.00 96.75 116 ILE A O 1
ATOM 867 N N . ARG A 1 117 ? -0.187 4.175 -20.180 1.00 96.88 117 ARG A N 1
ATOM 868 C CA . ARG A 1 117 ? -1.036 3.720 -21.281 1.00 96.88 117 ARG A CA 1
ATOM 869 C C . ARG A 1 117 ? -2.279 3.006 -20.745 1.00 96.88 117 ARG A C 1
ATOM 871 O O . ARG A 1 117 ? -2.229 2.307 -19.737 1.00 96.88 117 ARG A O 1
ATOM 878 N N . ARG A 1 118 ? -3.407 3.146 -21.448 1.00 96.44 118 ARG A N 1
ATOM 879 C CA . ARG A 1 118 ? -4.697 2.561 -21.029 1.00 96.44 118 ARG A CA 1
ATOM 880 C C . ARG A 1 118 ? -4.708 1.029 -21.031 1.00 96.44 118 ARG A C 1
ATOM 882 O O . ARG A 1 118 ? -5.462 0.449 -20.258 1.00 96.44 118 ARG A O 1
ATOM 889 N N . ASP A 1 119 ? -3.879 0.397 -21.863 1.00 96.38 119 ASP A N 1
ATOM 890 C CA . ASP A 1 119 ? -3.680 -1.059 -21.923 1.00 96.38 119 ASP A CA 1
ATOM 891 C C . ASP A 1 119 ? -2.845 -1.601 -20.751 1.00 96.38 119 ASP A C 1
ATOM 893 O O . ASP A 1 119 ? -2.797 -2.809 -20.543 1.00 96.38 119 ASP A O 1
ATOM 897 N N . VAL A 1 120 ? -2.200 -0.729 -19.966 1.00 95.56 120 VAL A N 1
ATOM 898 C CA . VAL A 1 120 ? -1.441 -1.106 -18.771 1.00 95.56 120 VAL A CA 1
ATOM 899 C C . VAL A 1 120 ? -2.275 -0.769 -17.529 1.00 95.56 120 VAL A C 1
ATOM 901 O O . VAL A 1 120 ? -2.455 0.409 -17.218 1.00 95.56 120 VAL A O 1
ATOM 904 N N . PRO A 1 121 ? -2.790 -1.757 -16.771 1.00 96.81 121 PRO A N 1
ATOM 905 C CA . PRO A 1 121 ? -3.728 -1.475 -15.680 1.00 96.81 121 PRO A CA 1
ATOM 906 C C . PRO A 1 121 ? -3.138 -0.698 -14.491 1.00 96.81 121 PRO A C 1
ATOM 908 O O . PRO A 1 121 ? -3.900 -0.187 -13.674 1.00 96.81 121 PRO A O 1
ATOM 911 N N . LEU A 1 122 ? -1.809 -0.546 -14.396 1.00 97.69 122 LEU A N 1
ATOM 912 C CA . LEU A 1 122 ? -1.154 0.113 -13.260 1.00 97.69 122 LEU A CA 1
ATOM 913 C C . LEU A 1 122 ? -1.603 1.575 -13.070 1.00 97.69 122 LEU A C 1
ATOM 915 O O . LEU A 1 122 ? -1.815 2.000 -11.936 1.00 97.69 122 LEU A O 1
ATOM 919 N N . GLN A 1 123 ? -1.840 2.333 -14.152 1.00 98.00 123 GLN A N 1
ATOM 920 C CA . GLN A 1 123 ? -2.395 3.693 -14.029 1.00 98.00 123 GLN A CA 1
ATOM 921 C C . GLN A 1 123 ? -3.781 3.731 -13.386 1.00 98.00 123 GLN A C 1
ATOM 923 O O . GLN A 1 123 ? -4.138 4.750 -12.799 1.00 98.00 123 GLN A O 1
ATOM 928 N N . ARG A 1 124 ? -4.570 2.652 -13.482 1.00 98.38 124 ARG A N 1
ATOM 929 C CA . ARG A 1 124 ? -5.906 2.616 -12.886 1.00 98.38 124 ARG A CA 1
ATOM 930 C C . ARG A 1 124 ? -5.801 2.551 -11.372 1.00 98.38 124 ARG A C 1
ATOM 932 O O . ARG A 1 124 ? -6.363 3.420 -10.725 1.00 98.38 124 ARG A O 1
ATOM 939 N N . PHE A 1 125 ? -4.981 1.646 -10.834 1.00 98.56 125 PHE A N 1
ATOM 940 C CA . PHE A 1 125 ? -4.693 1.611 -9.396 1.00 98.56 125 PHE A CA 1
ATOM 941 C C . PHE A 1 125 ? -4.200 2.964 -8.878 1.00 98.56 125 PHE A C 1
ATOM 943 O O . PHE A 1 125 ? -4.685 3.439 -7.857 1.00 98.56 125 PHE A O 1
ATOM 950 N N . HIS A 1 126 ? -3.292 3.616 -9.613 1.00 98.62 126 HIS A N 1
ATOM 951 C CA . HIS A 1 126 ? -2.795 4.940 -9.245 1.00 98.62 126 HIS A CA 1
ATOM 952 C C . HIS A 1 126 ? -3.899 6.009 -9.235 1.00 98.62 126 HIS A C 1
ATOM 954 O O . HIS A 1 126 ? -4.032 6.744 -8.265 1.00 98.62 126 HIS A O 1
ATOM 960 N N . ARG A 1 127 ? -4.722 6.115 -10.281 1.00 98.50 127 ARG A N 1
ATOM 961 C CA . ARG A 1 127 ? -5.812 7.107 -10.306 1.00 98.50 127 ARG A CA 1
ATOM 962 C C . ARG A 1 127 ? -6.864 6.836 -9.234 1.00 98.50 127 ARG A C 1
ATOM 964 O O . ARG A 1 127 ? -7.312 7.777 -8.584 1.00 98.50 127 ARG A O 1
ATOM 971 N N . ASP A 1 128 ? -7.243 5.575 -9.066 1.00 98.56 128 ASP A N 1
ATOM 972 C CA . ASP A 1 128 ? -8.311 5.175 -8.156 1.00 98.56 128 ASP A CA 1
ATOM 973 C C . ASP A 1 128 ? -7.894 5.439 -6.701 1.00 98.56 128 ASP A C 1
ATOM 975 O O . ASP A 1 128 ? -8.658 6.045 -5.952 1.00 98.56 128 ASP A O 1
ATOM 979 N N . ILE A 1 129 ? -6.649 5.112 -6.320 1.00 98.44 129 ILE A N 1
ATOM 980 C CA . ILE A 1 129 ? -6.154 5.380 -4.962 1.00 98.44 129 ILE A CA 1
ATOM 981 C C . ILE A 1 129 ? -5.976 6.876 -4.685 1.00 98.44 129 ILE A C 1
ATOM 983 O O . ILE A 1 129 ? -6.273 7.326 -3.579 1.00 98.44 129 ILE A O 1
ATOM 987 N N . GLN A 1 130 ? -5.556 7.667 -5.681 1.00 98.12 130 GLN A N 1
ATOM 988 C CA . GLN A 1 130 ? -5.478 9.125 -5.548 1.00 98.12 130 GLN A CA 1
ATOM 989 C C . GLN A 1 130 ? -6.864 9.723 -5.321 1.00 98.12 130 GLN A C 1
ATOM 991 O O . GLN A 1 130 ? -7.054 10.472 -4.365 1.00 98.12 130 GLN A O 1
ATOM 996 N N . GLY A 1 131 ? -7.840 9.352 -6.155 1.00 97.69 131 GLY A N 1
ATOM 997 C CA . GLY A 1 131 ? -9.215 9.829 -6.029 1.00 97.69 131 GLY A CA 1
ATOM 998 C C . GLY A 1 131 ? -9.843 9.421 -4.699 1.00 97.69 131 GLY A C 1
ATOM 999 O O . GLY A 1 131 ? -10.427 10.256 -4.010 1.00 97.69 131 GLY A O 1
ATOM 1000 N N . PHE A 1 132 ? -9.667 8.163 -4.294 1.00 96.56 132 PHE A N 1
ATOM 1001 C CA . PHE A 1 132 ? -10.225 7.670 -3.0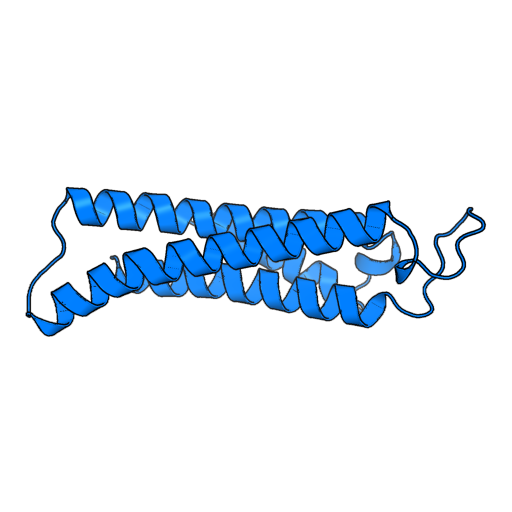40 1.00 96.56 132 PHE A CA 1
ATOM 1002 C C . PHE A 1 132 ? -9.567 8.313 -1.810 1.00 96.56 132 PHE A C 1
ATOM 1004 O O . PHE A 1 132 ? -10.248 8.550 -0.814 1.00 96.56 132 PHE A O 1
ATOM 1011 N N . SER A 1 133 ? -8.281 8.688 -1.890 1.00 96.00 133 SER A N 1
ATOM 1012 C CA . SER A 1 133 ? -7.560 9.375 -0.800 1.00 96.00 133 SER A CA 1
ATOM 1013 C C . SER A 1 133 ? -8.093 10.762 -0.445 1.00 96.00 133 SER A C 1
ATOM 1015 O O . SER A 1 133 ? -7.721 11.305 0.587 1.00 96.00 133 SER A O 1
ATOM 1017 N N . LEU A 1 134 ? -8.984 11.328 -1.263 1.00 95.12 134 LEU A N 1
ATOM 1018 C CA . LEU A 1 134 ? -9.625 12.617 -0.996 1.00 95.12 134 LEU A CA 1
ATOM 1019 C C . LEU A 1 134 ? -10.898 12.496 -0.140 1.00 95.12 134 LEU A C 1
ATOM 1021 O O . LEU A 1 134 ? -11.515 13.508 0.192 1.00 95.12 134 LEU A O 1
ATOM 1025 N N . HIS A 1 135 ? -11.333 11.280 0.198 1.00 91.12 135 HIS A N 1
ATOM 1026 C CA . HIS A 1 135 ? -12.537 11.075 0.995 1.00 91.12 135 HIS A CA 1
ATOM 1027 C C . HIS A 1 135 ? -12.318 11.497 2.457 1.00 91.12 135 HIS A C 1
ATOM 1029 O O . HIS A 1 135 ? -11.353 11.083 3.081 1.00 91.12 135 HIS A O 1
ATOM 1035 N N . ALA A 1 136 ? -13.283 12.185 3.077 1.00 88.88 136 ALA A N 1
ATOM 1036 C CA . ALA A 1 136 ? -13.211 12.658 4.475 1.00 88.88 136 ALA A CA 1
ATOM 1037 C C . ALA A 1 136 ? -13.150 11.556 5.567 1.00 88.88 136 ALA A C 1
ATOM 1039 O O . ALA A 1 136 ? -13.188 11.843 6.767 1.00 88.88 136 ALA A O 1
ATOM 1040 N N . LEU A 1 137 ? -13.133 10.285 5.161 1.00 80.88 137 LEU A N 1
ATOM 1041 C CA . LEU A 1 137 ? -12.996 9.122 6.049 1.00 80.88 137 LEU A CA 1
ATOM 1042 C C . LEU A 1 137 ? -11.577 8.543 6.011 1.00 80.88 137 LEU A C 1
ATOM 1044 O O . LEU A 1 137 ? -11.287 7.641 6.795 1.00 80.88 137 LEU A O 1
ATOM 1048 N N . VAL A 1 138 ? -10.742 9.073 5.117 1.00 76.31 138 VAL A N 1
ATOM 1049 C CA . VAL A 1 138 ? -9.301 8.857 5.026 1.00 76.31 138 VAL A CA 1
ATOM 1050 C C . VAL A 1 138 ? -8.603 9.926 5.852 1.00 76.31 138 VAL A C 1
ATOM 1052 O O . VAL A 1 138 ? -9.116 11.069 5.893 1.00 76.31 138 VAL A O 1
#

Nearest PDB structures (foldseek):
  5mr6-assembly1_E  TM=9.532E-01  e=2.739E-06  Streptomyces sp.
  7f72-assembly1_A  TM=9.264E-01  e=4.585E-05  Mycobacterium tuberculosis H37Rv
  2rfq-assembly1_A  TM=8.843E-01  e=3.942E-05  Rhodococcus jostii RHA1
  3afe-assembly1_C  TM=8.893E-01  e=6.200E-05  Mycobacterium tuberculosis
  7f74-assembly1_C  TM=8.662E-01  e=3.749E-05  Mycobacterium tuberculosis H37Rv

Mean predicted aligned error: 2.8 Å

Sequence (138 aa):
LGYIMSSVAATFLGMAQGAYELFVERLPGRAITYTDWTEQSLHPLTQQKVATAANKIDAARALSAGWQRVLQDAADAGEQPTDEQKAVIRGQTAFAAQLSKEAVELLFAAGGGSVIRRDVPLQRFHRDIQGFSLHALV

Solvent-accessible surface area (backbone atoms only — not comparable to full-atom values): 7354 Å² total; per-residue (Å²): 110,70,73,60,43,50,54,51,32,50,51,34,44,49,42,23,50,54,37,48,53,56,51,60,72,58,26,71,83,30,56,42,87,99,57,91,44,61,38,38,64,76,35,67,69,49,48,51,52,52,52,52,28,50,52,29,45,51,51,22,50,52,45,47,56,56,45,50,48,55,54,47,56,26,52,76,72,74,50,73,72,52,72,69,53,48,52,49,43,52,52,42,35,31,50,24,32,48,33,11,43,53,24,29,53,52,51,53,70,71,51,50,83,67,33,74,41,88,92,33,66,56,43,51,40,44,52,52,46,56,60,57,61,71,39,94,81,80